Protein AF-A0A5J4ZRI7-F1 (afdb_monomer_lite)

Sequence (99 aa):
MLLSSRSKEIVPGGRMVLTFIGRNIADPTSNDCCLLWELIARSLLDMVATGLVEEADVDSFHLPFYSPYKDEVKDIIHKEGSFNLDKLEVFEVNWDASD

Foldseek 3Di:
DVVVVVLVVADVVGDDDDDDAAAADQDQPDPRRCVVVVVVLVVVVVCCVVVNDPPVVSVPDDDPDGHYHQVVVVVVCVVSPSDDDPDDDDDDDDPPPVD

InterPro domains:
  IPR005299 SAM dependent carboxyl methyltransferase [PF03492] (2-97)
  IPR005299 SAM dependent carboxyl methyltransferase [PTHR31009] (2-96)
  IPR029063 S-adenosyl-L-methionine-dependent methyltransferase superfamily [G3DSA:3.40.50.150] (2-94)
  IPR029063 S-adenosyl-L-methionine-dependent methyltransferase superfamily [SSF53335] (2-97)
  IPR042086 Methyltransferase, alpha-helical capping domain [G3DSA:1.10.1200.270] (25-97)

Structure (mmCIF, N/CA/C/O backbone):
data_AF-A0A5J4ZRI7-F1
#
_entry.id   AF-A0A5J4ZRI7-F1
#
loop_
_atom_site.group_PDB
_atom_site.id
_atom_site.type_symbol
_atom_site.label_atom_id
_atom_site.label_alt_id
_atom_site.label_comp_id
_atom_site.label_asym_id
_atom_site.label_entity_id
_atom_site.label_seq_id
_atom_site.pdbx_PDB_ins_code
_atom_site.Cartn_x
_atom_site.Cartn_y
_atom_site.Cartn_z
_atom_site.occupancy
_atom_site.B_iso_or_equiv
_atom_site.auth_seq_id
_atom_site.auth_comp_id
_atom_site.auth_asym_id
_atom_site.auth_atom_id
_atom_site.pdbx_PDB_model_num
ATOM 1 N N . MET A 1 1 ? -12.415 6.761 0.396 1.00 83.50 1 MET A N 1
ATOM 2 C CA . MET A 1 1 ? -13.663 6.149 -0.122 1.00 83.50 1 MET A CA 1
ATOM 3 C C . MET A 1 1 ? -14.017 4.841 0.573 1.00 83.50 1 MET A C 1
ATOM 5 O O . MET A 1 1 ? -15.167 4.711 0.969 1.00 83.50 1 MET A O 1
ATOM 9 N N . LEU A 1 2 ? -13.087 3.887 0.735 1.00 95.81 2 LEU A N 1
ATOM 10 C CA . LEU A 1 2 ? -13.377 2.602 1.392 1.00 95.81 2 LEU A CA 1
ATOM 11 C C . LEU A 1 2 ? -13.965 2.790 2.803 1.00 95.81 2 LEU A C 1
ATOM 13 O O . LEU A 1 2 ? -15.116 2.429 3.037 1.00 95.81 2 LEU A O 1
ATOM 17 N N . LEU A 1 3 ? -13.205 3.418 3.707 1.00 97.25 3 LEU A N 1
ATOM 18 C CA . LEU A 1 3 ? -13.598 3.618 5.107 1.00 97.25 3 LEU A CA 1
ATOM 19 C C . LEU A 1 3 ? -14.928 4.380 5.223 1.00 97.25 3 LEU A C 1
ATOM 21 O O . LEU A 1 3 ? -15.890 3.855 5.771 1.00 97.25 3 LEU A O 1
ATOM 25 N N . SER A 1 4 ? -15.046 5.532 4.564 1.00 96.81 4 SER A N 1
ATOM 26 C CA . SER A 1 4 ? -16.268 6.350 4.587 1.00 96.81 4 SER A CA 1
ATOM 27 C C . SER A 1 4 ? -17.521 5.662 4.025 1.00 96.81 4 SER A C 1
ATOM 29 O O . SER A 1 4 ? -18.638 6.112 4.274 1.00 96.81 4 SER A O 1
ATOM 31 N N . SER 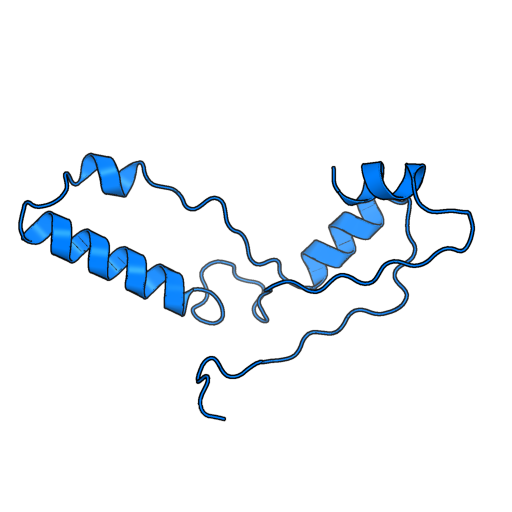A 1 5 ? -17.361 4.617 3.207 1.00 97.50 5 SER A N 1
ATOM 32 C CA . SER A 1 5 ? -18.486 3.786 2.753 1.00 97.50 5 SER A CA 1
ATOM 33 C C . SER A 1 5 ? -18.819 2.731 3.802 1.00 97.50 5 SER A C 1
ATOM 35 O O . SER A 1 5 ? -19.972 2.596 4.202 1.00 97.50 5 SER A O 1
ATOM 37 N N . ARG A 1 6 ? -17.795 2.038 4.321 1.00 97.25 6 ARG A N 1
ATOM 38 C CA . ARG A 1 6 ? -17.962 1.023 5.366 1.00 97.25 6 ARG A CA 1
ATOM 39 C C . ARG A 1 6 ? -18.574 1.589 6.647 1.00 97.25 6 ARG A C 1
ATOM 41 O O . ARG A 1 6 ? -19.329 0.879 7.300 1.00 97.25 6 ARG A O 1
ATOM 48 N N . SER A 1 7 ? -18.305 2.847 6.995 1.00 96.50 7 SER A N 1
ATOM 49 C CA . SER A 1 7 ? -18.858 3.474 8.203 1.00 96.50 7 SER A CA 1
ATOM 50 C C . SER A 1 7 ? -20.378 3.633 8.175 1.00 96.50 7 SER A C 1
ATOM 52 O O . SER A 1 7 ? -21.009 3.663 9.225 1.00 96.50 7 SER A O 1
ATOM 54 N N . LYS A 1 8 ? -20.978 3.691 6.981 1.00 97.00 8 LYS A N 1
ATOM 55 C CA . LYS A 1 8 ? -22.435 3.762 6.797 1.00 97.00 8 LYS A CA 1
ATOM 56 C C . LYS A 1 8 ? -23.110 2.392 6.838 1.00 97.00 8 LYS A C 1
ATOM 58 O O . LYS A 1 8 ? -24.314 2.314 7.047 1.00 97.00 8 LYS A O 1
ATOM 63 N N . GLU A 1 9 ? -22.350 1.334 6.575 1.00 97.81 9 GLU A N 1
ATOM 64 C CA . GLU A 1 9 ? -22.860 -0.033 6.441 1.00 97.81 9 GLU A CA 1
ATOM 65 C C . GLU A 1 9 ? -22.657 -0.859 7.716 1.00 97.81 9 GLU A C 1
ATOM 67 O O . GLU A 1 9 ? -23.458 -1.741 8.021 1.00 97.81 9 GLU A O 1
ATOM 72 N N . ILE A 1 10 ? -21.584 -0.589 8.463 1.00 97.31 10 ILE A N 1
ATOM 73 C CA . ILE A 1 10 ? -21.253 -1.307 9.692 1.00 97.31 10 ILE A CA 1
ATOM 74 C C . ILE A 1 10 ? -22.127 -0.804 10.843 1.00 97.31 10 ILE A C 1
ATOM 76 O O . ILE A 1 10 ? -22.254 0.394 11.085 1.00 97.31 10 ILE A O 1
ATOM 80 N N . VAL A 1 11 ? -22.720 -1.747 11.579 1.00 96.44 11 VAL A N 1
ATOM 81 C CA . VAL A 1 11 ? -23.539 -1.455 12.762 1.00 96.44 11 VAL A CA 1
ATOM 82 C C . VAL A 1 11 ? -22.705 -0.827 13.890 1.00 96.44 11 VAL A C 1
ATOM 84 O O . VAL A 1 11 ? -21.512 -1.123 13.999 1.00 96.44 11 VAL A O 1
ATOM 87 N N . PRO A 1 12 ? -23.303 -0.015 14.784 1.00 94.50 12 PRO A N 1
ATOM 88 C CA . PRO A 1 12 ? -22.594 0.523 15.944 1.00 94.50 12 PRO A CA 1
ATOM 89 C C . PRO A 1 12 ? -21.910 -0.578 16.769 1.00 94.50 12 PRO A C 1
ATOM 91 O O . PRO A 1 12 ? -22.537 -1.569 17.137 1.00 94.50 12 PRO A O 1
ATOM 94 N N . GLY A 1 13 ? -20.613 -0.411 17.045 1.00 94.38 13 GLY A N 1
ATOM 95 C CA . GLY A 1 13 ? -19.786 -1.406 17.745 1.00 94.38 13 GLY A CA 1
ATOM 96 C C . GLY A 1 13 ? -19.270 -2.561 16.873 1.00 94.38 13 GLY A C 1
ATOM 97 O O . GLY A 1 13 ? -18.508 -3.395 17.364 1.00 94.38 13 GLY A O 1
ATOM 98 N N . GLY A 1 14 ? -19.647 -2.617 15.592 1.00 96.62 14 GLY A N 1
ATOM 99 C CA . GLY A 1 14 ? -19.087 -3.559 14.627 1.00 96.62 14 GLY A CA 1
ATOM 100 C C . GLY A 1 14 ? -17.600 -3.304 14.359 1.00 96.62 14 GLY A C 1
ATOM 101 O O . GLY A 1 14 ? -17.103 -2.189 14.520 1.00 96.62 14 GLY A O 1
ATOM 102 N N . ARG A 1 15 ? -16.881 -4.352 13.944 1.00 96.44 15 ARG A N 1
ATOM 103 C CA . ARG A 1 15 ? -15.439 -4.307 13.652 1.00 96.44 15 ARG A CA 1
ATOM 104 C C . ARG A 1 15 ? -15.157 -4.683 12.204 1.00 96.44 15 ARG A C 1
ATOM 106 O O . ARG A 1 15 ? -15.953 -5.364 11.562 1.00 96.44 15 ARG A O 1
ATOM 113 N N . MET A 1 16 ? -13.997 -4.263 11.718 1.00 96.88 16 MET A N 1
ATOM 114 C CA . MET A 1 16 ? -13.492 -4.581 10.388 1.00 96.88 16 MET A CA 1
ATOM 115 C C . MET A 1 16 ? -12.062 -5.093 10.510 1.00 96.88 16 MET A C 1
ATOM 117 O O . MET A 1 16 ? -11.273 -4.545 11.276 1.00 96.88 16 MET A O 1
ATOM 121 N N . VAL A 1 17 ? -11.734 -6.124 9.739 1.00 97.38 17 VAL A N 1
ATOM 122 C CA . VAL A 1 17 ? -10.369 -6.633 9.594 1.00 97.38 17 VAL A CA 1
ATOM 123 C C . VAL A 1 17 ? -9.992 -6.490 8.127 1.00 97.38 17 VAL A C 1
ATOM 125 O O . VAL A 1 17 ? -10.748 -6.918 7.257 1.00 97.38 17 VAL A O 1
ATOM 128 N N . LEU A 1 18 ? -8.853 -5.854 7.858 1.00 97.00 18 LEU A N 1
ATOM 129 C CA . LEU A 1 18 ? -8.322 -5.646 6.514 1.00 97.00 18 LEU A CA 1
ATOM 130 C C . LEU A 1 18 ? -6.924 -6.256 6.427 1.00 97.00 18 LEU A C 1
ATOM 132 O O . LEU A 1 18 ? -6.102 -6.052 7.318 1.00 97.00 18 LEU A O 1
ATOM 136 N N . THR A 1 19 ? -6.659 -6.965 5.334 1.00 96.00 19 THR A N 1
ATOM 137 C CA . THR A 1 19 ? -5.345 -7.524 5.006 1.00 96.00 19 THR A CA 1
ATOM 138 C C . THR A 1 19 ? -5.034 -7.171 3.561 1.00 96.00 19 THR A C 1
ATOM 140 O O . THR A 1 19 ? -5.859 -7.389 2.676 1.00 96.00 19 THR A O 1
ATOM 143 N N . PHE A 1 20 ? -3.870 -6.578 3.332 1.00 93.19 20 PHE A N 1
ATOM 144 C CA . PHE A 1 20 ? -3.408 -6.149 2.018 1.00 93.19 20 PHE A CA 1
ATOM 145 C C . PHE A 1 20 ? -1.881 -6.097 2.012 1.00 93.19 20 PHE A C 1
ATOM 147 O O . PHE A 1 20 ? -1.248 -6.060 3.067 1.00 93.19 20 PHE A O 1
ATOM 154 N N . ILE A 1 21 ? -1.300 -6.102 0.815 1.00 91.31 21 ILE A N 1
ATOM 155 C CA . ILE A 1 21 ? 0.145 -5.980 0.627 1.00 91.31 21 ILE A CA 1
ATOM 156 C C . ILE A 1 21 ? 0.565 -4.562 1.025 1.00 91.31 21 ILE A C 1
ATOM 158 O O . ILE A 1 21 ? -0.035 -3.582 0.584 1.00 91.31 21 ILE A O 1
ATOM 162 N N . GLY A 1 22 ? 1.586 -4.468 1.868 1.00 91.12 22 GLY A N 1
ATOM 163 C CA . GLY A 1 22 ? 2.197 -3.215 2.298 1.00 91.12 22 GLY A CA 1
ATOM 164 C C . GLY A 1 22 ? 3.710 -3.255 2.119 1.00 91.12 22 GLY A C 1
ATOM 165 O O . GLY A 1 22 ? 4.249 -4.180 1.518 1.00 91.12 22 GLY A O 1
ATOM 166 N N . ARG A 1 23 ? 4.385 -2.240 2.656 1.00 90.31 23 ARG A N 1
ATOM 167 C CA . ARG A 1 23 ? 5.852 -2.130 2.669 1.00 90.31 23 ARG A CA 1
ATOM 168 C C . ARG A 1 23 ? 6.368 -1.840 4.076 1.00 90.31 23 ARG A C 1
ATOM 170 O O . ARG A 1 23 ? 5.696 -1.149 4.848 1.00 90.31 23 ARG A O 1
ATOM 177 N N . ASN A 1 24 ? 7.564 -2.326 4.399 1.00 89.38 24 ASN A N 1
ATOM 178 C CA . ASN A 1 24 ? 8.221 -2.085 5.685 1.00 89.38 24 ASN A CA 1
ATOM 179 C C . ASN A 1 24 ? 9.053 -0.801 5.687 1.00 89.38 24 ASN A C 1
ATOM 181 O O . ASN A 1 24 ? 9.224 -0.183 6.739 1.00 89.38 24 ASN A O 1
ATOM 185 N N . ILE A 1 25 ? 9.557 -0.383 4.526 1.00 90.12 25 ILE A N 1
ATOM 186 C CA . ILE A 1 25 ? 10.375 0.826 4.382 1.00 90.12 25 ILE A CA 1
ATOM 187 C C . ILE A 1 25 ? 9.498 2.014 3.971 1.00 90.12 25 ILE A C 1
ATOM 189 O O . ILE A 1 25 ? 8.661 1.906 3.077 1.00 90.12 25 ILE A O 1
ATOM 193 N N . ALA A 1 26 ? 9.713 3.169 4.611 1.00 91.06 26 ALA A N 1
ATOM 194 C CA . ALA A 1 26 ? 8.946 4.399 4.382 1.00 91.06 26 ALA A CA 1
ATOM 195 C C . ALA A 1 26 ? 9.213 5.070 3.020 1.00 91.06 26 ALA A C 1
ATOM 197 O O . ALA A 1 26 ? 8.365 5.818 2.533 1.00 91.06 26 ALA A O 1
ATOM 198 N N . ASP A 1 27 ? 10.312 4.740 2.343 1.00 89.69 27 ASP A N 1
ATOM 199 C CA . ASP A 1 27 ? 10.592 5.139 0.956 1.00 89.69 27 ASP A CA 1
ATOM 200 C C . ASP A 1 27 ? 9.848 4.233 -0.053 1.00 89.69 27 ASP A C 1
ATOM 202 O O . ASP A 1 27 ? 10.089 3.019 -0.069 1.00 89.69 27 ASP A O 1
ATOM 206 N N . PRO A 1 28 ? 8.918 4.776 -0.868 1.00 85.69 28 PRO A N 1
ATOM 207 C CA . PRO A 1 28 ? 8.113 3.984 -1.801 1.00 85.69 28 PRO A CA 1
ATOM 208 C C . PRO A 1 28 ? 8.910 3.450 -2.995 1.00 85.69 28 PRO A C 1
ATOM 210 O O . PRO A 1 28 ? 8.391 2.620 -3.732 1.00 85.69 28 PRO A O 1
ATOM 213 N N . THR A 1 29 ? 10.147 3.912 -3.187 1.00 83.00 29 THR A N 1
ATOM 214 C CA . THR A 1 29 ? 11.051 3.451 -4.251 1.00 83.00 29 THR A CA 1
ATOM 215 C C . THR A 1 29 ? 11.971 2.312 -3.805 1.00 83.00 29 THR A C 1
ATOM 217 O O . THR A 1 29 ? 12.778 1.818 -4.587 1.00 83.00 29 THR A O 1
ATOM 220 N N . SER A 1 30 ? 11.861 1.882 -2.544 1.00 82.75 30 SER A N 1
ATOM 221 C CA . SER A 1 30 ? 12.700 0.823 -1.989 1.00 82.75 30 SER A CA 1
ATOM 222 C C . SER A 1 30 ? 12.357 -0.570 -2.537 1.00 82.75 30 SER A C 1
ATOM 224 O O . SER A 1 30 ? 11.199 -0.920 -2.770 1.00 82.75 30 SER A O 1
ATOM 226 N N . ASN A 1 31 ? 13.384 -1.416 -2.666 1.00 71.44 31 ASN A N 1
ATOM 227 C CA . ASN A 1 31 ? 13.259 -2.776 -3.211 1.00 71.44 31 ASN A CA 1
ATOM 228 C C . ASN A 1 31 ? 12.399 -3.727 -2.360 1.00 71.44 31 ASN A C 1
ATOM 230 O O . ASN A 1 31 ? 12.001 -4.778 -2.848 1.00 71.44 31 ASN A O 1
ATOM 234 N N . ASP A 1 32 ? 12.091 -3.361 -1.116 1.00 70.12 32 ASP A N 1
ATOM 235 C CA . ASP A 1 32 ? 11.307 -4.157 -0.162 1.00 70.12 32 ASP A CA 1
ATOM 236 C C . ASP A 1 32 ? 9.902 -4.511 -0.685 1.00 70.12 32 ASP A C 1
ATOM 238 O O . ASP A 1 32 ? 9.360 -5.568 -0.384 1.00 70.12 32 ASP A O 1
ATOM 242 N N . CYS A 1 33 ? 9.330 -3.664 -1.543 1.00 62.53 33 CYS A N 1
ATOM 243 C CA . CYS A 1 33 ? 8.015 -3.900 -2.136 1.00 62.53 33 CYS A CA 1
ATOM 244 C C . CYS A 1 33 ? 8.029 -3.993 -3.672 1.00 62.53 33 CYS A C 1
ATOM 246 O O . CYS A 1 33 ? 7.055 -4.429 -4.292 1.00 62.53 33 CYS A O 1
ATOM 248 N N . CYS A 1 34 ? 9.113 -3.557 -4.309 1.00 65.50 34 CYS A N 1
ATOM 249 C CA . CYS A 1 34 ? 9.138 -3.320 -5.750 1.00 65.50 34 CYS A CA 1
ATOM 250 C C . CYS A 1 34 ? 9.653 -4.500 -6.580 1.00 65.50 34 CYS A C 1
ATOM 252 O O . CYS A 1 34 ? 9.557 -4.425 -7.799 1.00 65.50 34 CYS A O 1
ATOM 254 N N . LEU A 1 35 ? 10.135 -5.591 -5.970 1.00 71.44 35 LEU A N 1
ATOM 255 C CA . LEU A 1 35 ? 10.762 -6.708 -6.697 1.00 71.44 35 LEU A CA 1
ATOM 256 C C . LEU A 1 35 ? 9.894 -7.271 -7.836 1.00 71.44 35 LEU A C 1
ATOM 258 O O . LEU A 1 35 ? 10.382 -7.432 -8.952 1.00 71.44 35 LEU A O 1
ATOM 262 N N . LEU A 1 36 ? 8.600 -7.521 -7.604 1.00 79.12 36 LEU A N 1
ATOM 263 C CA . LEU A 1 36 ? 7.709 -8.029 -8.658 1.00 79.12 36 LEU A CA 1
ATOM 264 C C . LEU A 1 36 ? 7.513 -7.008 -9.788 1.00 79.12 36 LEU A C 1
ATOM 266 O O . LEU A 1 36 ? 7.538 -7.359 -10.968 1.00 79.12 36 LEU A O 1
ATOM 270 N N . TRP A 1 37 ? 7.328 -5.738 -9.431 1.00 84.00 37 TRP A N 1
ATOM 271 C CA . TRP A 1 37 ? 7.091 -4.668 -10.399 1.00 84.00 37 TRP A CA 1
ATOM 272 C C . TRP A 1 37 ? 8.337 -4.356 -11.220 1.00 84.00 37 TRP A C 1
ATOM 274 O O . TRP A 1 37 ? 8.230 -4.104 -12.416 1.00 84.00 37 TRP A O 1
ATOM 284 N N . GLU A 1 38 ? 9.514 -4.458 -10.611 1.00 86.06 38 GLU A N 1
ATOM 2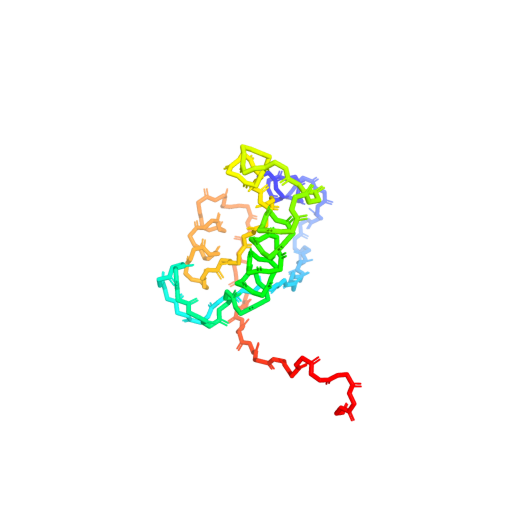85 C CA 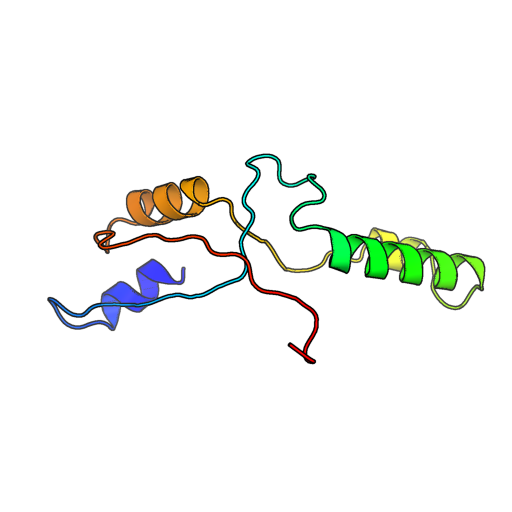. GLU A 1 38 ? 10.794 -4.342 -11.297 1.00 86.06 38 GLU A CA 1
ATOM 286 C C . GLU A 1 38 ? 10.981 -5.467 -12.326 1.00 86.06 38 GLU A C 1
ATOM 288 O O . GLU A 1 38 ? 11.399 -5.203 -13.452 1.00 86.06 38 GLU A O 1
ATOM 293 N N . LEU A 1 39 ? 10.620 -6.711 -11.987 1.00 89.12 39 LEU A N 1
ATOM 294 C CA . LEU A 1 39 ? 10.669 -7.836 -12.930 1.00 89.12 39 LEU A CA 1
ATOM 295 C C . LEU A 1 39 ? 9.717 -7.639 -14.115 1.00 89.12 39 LEU A C 1
ATOM 297 O O . LEU A 1 39 ? 10.093 -7.912 -15.257 1.00 89.12 39 LEU A O 1
ATOM 301 N N . ILE A 1 40 ? 8.506 -7.135 -13.862 1.00 90.94 40 ILE A N 1
ATOM 302 C CA . ILE A 1 40 ? 7.542 -6.808 -14.920 1.00 90.94 40 ILE A CA 1
ATOM 303 C C . ILE A 1 40 ? 8.086 -5.687 -15.807 1.00 90.94 40 ILE A C 1
ATOM 305 O O . ILE A 1 40 ? 8.088 -5.834 -17.026 1.00 90.94 40 ILE A O 1
ATOM 309 N N . ALA A 1 41 ? 8.604 -4.607 -1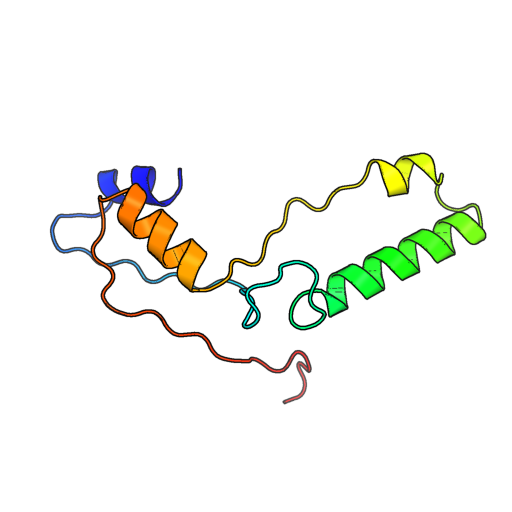5.218 1.00 91.31 41 ALA A N 1
ATOM 310 C CA . ALA A 1 41 ? 9.180 -3.492 -15.964 1.00 91.31 41 ALA A CA 1
ATOM 311 C C . ALA A 1 41 ? 10.344 -3.950 -16.858 1.00 91.31 41 ALA A C 1
ATOM 313 O O . ALA A 1 41 ? 10.368 -3.630 -18.043 1.00 91.31 41 ALA A O 1
ATOM 314 N N . ARG A 1 42 ? 11.266 -4.768 -16.332 1.00 93.56 42 ARG A N 1
ATOM 315 C CA . ARG A 1 42 ? 12.366 -5.354 -17.118 1.00 93.56 42 ARG A CA 1
ATOM 316 C C . ARG A 1 42 ? 11.854 -6.221 -18.268 1.00 93.56 42 ARG A C 1
ATOM 318 O O . ARG A 1 42 ? 12.320 -6.071 -19.389 1.00 93.56 42 ARG A O 1
ATOM 325 N N . SER A 1 43 ? 10.854 -7.063 -18.009 1.00 95.25 43 SER A N 1
ATOM 326 C CA . SER A 1 43 ? 10.254 -7.916 -19.044 1.00 95.25 43 SER A CA 1
ATOM 327 C C . SER A 1 43 ? 9.603 -7.089 -20.159 1.00 95.25 43 SER A C 1
ATOM 329 O O . SER A 1 43 ? 9.734 -7.426 -21.332 1.00 95.25 43 SER A O 1
ATOM 331 N N . LEU A 1 44 ? 8.933 -5.983 -19.815 1.00 96.00 44 LEU A N 1
ATOM 332 C CA . LEU A 1 44 ? 8.359 -5.058 -20.796 1.00 96.00 44 LEU A CA 1
ATOM 333 C C . LEU A 1 44 ? 9.446 -4.368 -21.630 1.00 96.00 44 LEU A C 1
ATOM 335 O O . LEU A 1 44 ? 9.302 -4.267 -22.846 1.00 96.00 44 LEU A O 1
ATOM 339 N N . LEU A 1 45 ? 10.556 -3.956 -21.013 1.00 96.62 45 LEU A N 1
ATOM 340 C CA . LEU A 1 45 ? 11.697 -3.378 -21.733 1.00 96.62 45 LEU A CA 1
ATOM 341 C C . LEU A 1 45 ? 12.347 -4.386 -22.697 1.00 96.62 45 LEU A C 1
ATOM 343 O O . LEU A 1 45 ? 12.709 -4.015 -23.813 1.00 96.62 45 LEU A O 1
ATOM 347 N N . ASP A 1 46 ? 12.425 -5.666 -22.328 1.00 97.94 46 ASP A N 1
ATOM 348 C CA . ASP A 1 46 ? 12.892 -6.728 -23.231 1.00 97.94 46 ASP A CA 1
ATOM 349 C C . ASP A 1 46 ? 11.929 -6.931 -24.419 1.00 97.94 46 ASP A C 1
ATOM 351 O O . ASP A 1 46 ? 12.352 -7.166 -25.559 1.00 97.94 46 ASP A O 1
ATOM 355 N N . MET A 1 47 ? 10.618 -6.795 -24.192 1.00 97.69 47 MET A N 1
ATOM 356 C CA . MET A 1 47 ? 9.615 -6.824 -25.265 1.00 97.69 47 MET A CA 1
ATOM 357 C C . MET A 1 47 ? 9.744 -5.624 -26.212 1.00 97.69 47 MET A C 1
ATOM 359 O O . MET A 1 47 ? 9.591 -5.789 -27.423 1.00 97.69 47 MET A O 1
ATOM 363 N N . VAL A 1 48 ? 10.089 -4.442 -25.696 1.00 97.81 48 VAL A N 1
ATOM 364 C CA . VAL A 1 48 ? 10.410 -3.267 -26.523 1.00 97.81 48 VAL A CA 1
ATOM 365 C C . VAL A 1 48 ? 11.669 -3.522 -27.350 1.00 97.81 48 VAL A C 1
ATOM 367 O O . VAL A 1 48 ? 11.663 -3.326 -28.564 1.00 97.81 48 VAL A O 1
ATOM 370 N N . ALA A 1 49 ? 12.731 -4.050 -26.733 1.00 97.69 49 ALA A N 1
ATOM 371 C CA . ALA A 1 49 ? 13.988 -4.353 -27.420 1.00 97.69 49 ALA A CA 1
ATOM 372 C C . ALA A 1 49 ? 13.831 -5.388 -28.551 1.00 97.69 49 ALA A C 1
ATOM 374 O O . ALA A 1 49 ? 14.568 -5.355 -29.537 1.00 97.69 49 ALA A O 1
ATOM 375 N N . THR A 1 50 ? 12.860 -6.297 -28.429 1.00 97.94 50 THR A N 1
ATOM 376 C CA . THR A 1 50 ? 12.520 -7.293 -29.460 1.00 97.94 50 THR A CA 1
ATOM 377 C C . THR A 1 50 ? 11.477 -6.804 -30.472 1.00 97.94 50 THR A C 1
ATOM 379 O O . THR A 1 50 ? 11.159 -7.532 -31.413 1.00 97.94 50 THR A O 1
ATOM 382 N N . GLY A 1 51 ? 10.972 -5.574 -30.324 1.00 96.81 51 GLY A N 1
ATOM 383 C CA . GLY A 1 51 ? 9.990 -4.964 -31.222 1.00 96.81 51 GLY A CA 1
ATOM 384 C C . GLY A 1 51 ? 8.571 -5.521 -31.080 1.00 96.81 51 GLY A C 1
ATOM 385 O O . GLY A 1 51 ? 7.767 -5.368 -31.996 1.00 96.81 51 GLY A O 1
ATOM 386 N N . LEU A 1 52 ? 8.263 -6.193 -29.966 1.00 97.88 52 LEU A N 1
ATOM 387 C CA . LEU A 1 52 ? 6.930 -6.737 -29.682 1.00 97.88 52 LEU A CA 1
ATOM 388 C C . LEU A 1 52 ? 5.967 -5.681 -29.122 1.00 97.88 52 LEU A C 1
ATOM 390 O O . LEU A 1 52 ? 4.755 -5.854 -29.237 1.00 97.88 52 LEU A O 1
ATOM 394 N N . VAL A 1 53 ? 6.499 -4.630 -28.495 1.00 97.00 53 VAL A N 1
ATOM 395 C CA . VAL A 1 53 ? 5.745 -3.537 -27.860 1.00 97.00 53 VAL A CA 1
ATOM 396 C C . VAL A 1 53 ? 6.417 -2.208 -28.200 1.00 97.00 53 VAL A C 1
ATOM 398 O O . VAL A 1 53 ? 7.640 -2.152 -28.331 1.00 97.00 53 VAL A O 1
ATOM 401 N N . GLU A 1 54 ? 5.632 -1.142 -28.350 1.00 97.50 54 GLU A N 1
ATOM 402 C CA . GLU A 1 54 ? 6.168 0.206 -28.538 1.00 97.50 54 GLU A CA 1
ATOM 403 C C . GLU A 1 54 ? 6.641 0.799 -27.201 1.00 97.50 54 GLU A C 1
ATOM 405 O O . GLU A 1 54 ? 5.988 0.653 -26.171 1.00 97.50 54 GLU A O 1
ATOM 410 N N . GLU A 1 55 ? 7.762 1.522 -27.207 1.00 96.69 55 GLU A N 1
ATOM 411 C CA . GLU A 1 55 ? 8.295 2.182 -26.003 1.00 96.69 55 GLU A CA 1
ATOM 412 C C . GLU A 1 55 ? 7.273 3.145 -25.373 1.00 96.69 55 GLU A C 1
ATOM 414 O O . GLU A 1 55 ? 7.083 3.149 -24.159 1.00 96.69 55 GLU A O 1
ATOM 419 N N . ALA A 1 56 ? 6.522 3.873 -26.207 1.00 97.50 56 ALA A N 1
ATOM 420 C CA . ALA A 1 56 ? 5.483 4.800 -25.760 1.00 97.50 56 ALA A CA 1
ATOM 421 C C . ALA A 1 56 ? 4.335 4.111 -24.992 1.00 97.50 56 ALA A C 1
ATOM 423 O O . ALA A 1 56 ? 3.731 4.716 -24.098 1.00 97.50 56 ALA A O 1
ATOM 424 N N . ASP A 1 57 ? 4.037 2.847 -25.308 1.00 96.38 57 ASP A N 1
ATOM 425 C CA . ASP A 1 57 ? 3.034 2.068 -24.578 1.00 96.38 57 ASP A CA 1
ATOM 426 C C . ASP A 1 57 ? 3.543 1.706 -23.180 1.00 96.38 57 ASP A C 1
ATOM 428 O O . ASP A 1 57 ? 2.788 1.774 -22.213 1.00 96.38 57 ASP A O 1
ATOM 432 N N . VAL A 1 58 ? 4.830 1.370 -23.051 1.00 95.19 58 VAL A N 1
ATOM 433 C CA . VAL A 1 58 ? 5.450 1.083 -21.749 1.00 95.19 58 VAL A CA 1
ATOM 434 C C . VAL A 1 58 ? 5.536 2.349 -20.896 1.00 95.19 58 VAL A C 1
ATOM 436 O O . VAL A 1 58 ? 5.174 2.310 -19.722 1.00 95.19 58 VAL A O 1
ATOM 439 N N . ASP A 1 59 ? 5.933 3.479 -21.482 1.00 94.81 59 ASP A N 1
ATOM 440 C CA . ASP A 1 59 ? 6.048 4.761 -20.776 1.00 94.81 59 ASP A CA 1
ATOM 441 C C . ASP A 1 59 ? 4.703 5.276 -20.244 1.00 94.81 59 ASP A C 1
ATOM 443 O O . ASP A 1 59 ? 4.631 5.872 -19.166 1.00 94.81 59 ASP A O 1
ATOM 447 N N . SER A 1 60 ? 3.622 5.049 -20.996 1.00 95.81 60 SER A N 1
ATOM 448 C CA . SER A 1 60 ? 2.266 5.448 -20.600 1.00 95.81 60 SER A CA 1
ATOM 449 C C . SER A 1 60 ? 1.576 4.439 -19.678 1.0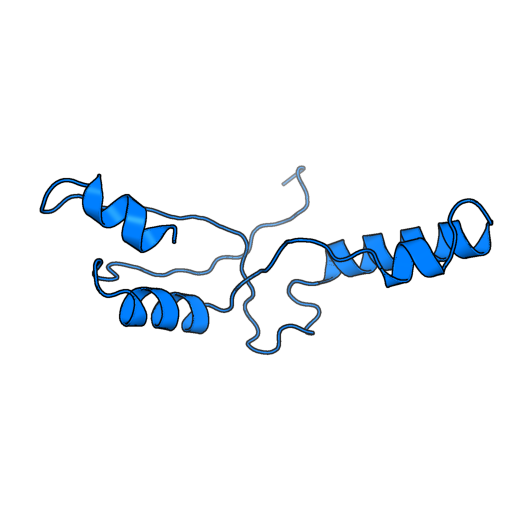0 95.81 60 SER A C 1
ATOM 451 O O . SER A 1 60 ? 0.550 4.754 -19.063 1.00 95.81 60 SER A O 1
ATOM 453 N N . PHE A 1 61 ? 2.129 3.234 -19.547 1.00 92.31 61 PHE A N 1
ATOM 454 C CA . PHE A 1 61 ? 1.576 2.193 -18.702 1.00 92.31 61 PHE A C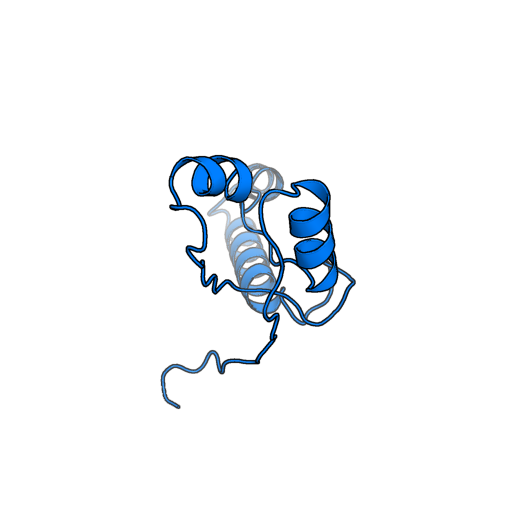A 1
ATOM 455 C C . PHE A 1 61 ? 1.944 2.417 -17.230 1.00 92.31 61 PHE A C 1
ATOM 457 O O . PHE A 1 61 ? 3.088 2.279 -16.798 1.00 92.31 61 PHE A O 1
ATOM 464 N N . HIS A 1 62 ? 0.933 2.716 -16.415 1.00 88.94 62 HIS A N 1
ATOM 465 C CA . HIS A 1 62 ? 1.066 2.800 -14.963 1.00 88.94 62 HIS A CA 1
ATOM 466 C C . HIS A 1 62 ? 0.177 1.760 -14.289 1.00 88.94 62 HIS A C 1
ATOM 468 O O . HIS A 1 62 ? -1.020 1.664 -14.564 1.00 88.94 62 HIS A O 1
ATOM 474 N N . LEU A 1 63 ? 0.754 0.996 -13.363 1.00 86.31 63 LEU A N 1
ATOM 475 C CA . LEU A 1 63 ? 0.012 0.003 -12.599 1.00 86.31 63 LEU A CA 1
ATOM 476 C C . LEU A 1 63 ? -0.839 0.693 -11.521 1.00 86.31 63 LEU A C 1
ATOM 478 O O . LEU A 1 63 ? -0.291 1.427 -10.696 1.00 86.31 63 LEU A O 1
ATOM 482 N N . PRO A 1 64 ? -2.163 0.447 -11.466 1.00 88.62 64 PRO A N 1
ATOM 483 C CA . PRO A 1 64 ? -3.052 1.046 -10.473 1.00 88.62 64 PRO A CA 1
ATOM 484 C C . PRO A 1 64 ? -2.954 0.299 -9.135 1.00 88.62 64 PRO A C 1
ATOM 486 O O . PRO A 1 64 ? -3.950 -0.172 -8.585 1.00 88.62 64 PRO A O 1
ATOM 489 N N . PHE A 1 65 ? -1.736 0.147 -8.627 1.00 86.44 65 PHE A N 1
ATOM 490 C CA . PHE A 1 65 ? -1.433 -0.602 -7.422 1.00 86.44 65 PHE A CA 1
ATOM 491 C C . PHE A 1 65 ? -0.475 0.189 -6.537 1.00 86.44 65 PHE A C 1
ATOM 493 O O . PHE A 1 65 ? 0.485 0.789 -7.015 1.00 86.44 65 PHE A O 1
ATOM 500 N N . TYR A 1 66 ? -0.741 0.181 -5.234 1.00 88.44 66 TYR A N 1
ATOM 501 C CA . TYR A 1 66 ? 0.072 0.877 -4.251 1.00 88.44 66 TYR A CA 1
ATOM 502 C C . TYR A 1 66 ? 0.171 0.058 -2.972 1.00 88.44 66 TYR A C 1
ATOM 504 O O . TYR A 1 66 ? -0.851 -0.354 -2.422 1.00 88.44 66 TYR A O 1
ATOM 512 N N . SER A 1 67 ? 1.395 -0.117 -2.486 1.00 91.50 67 SER A N 1
ATOM 513 C CA . SER A 1 67 ? 1.666 -0.757 -1.204 1.00 91.50 67 SER A CA 1
ATOM 514 C C . SER A 1 67 ? 1.954 0.310 -0.158 1.00 91.50 67 SER A C 1
ATOM 516 O O . SER A 1 67 ? 3.023 0.927 -0.186 1.00 91.50 67 SER A O 1
ATOM 518 N N . PRO A 1 68 ? 1.022 0.564 0.766 1.00 93.56 68 PRO A N 1
ATOM 519 C CA . PRO A 1 68 ? 1.194 1.620 1.742 1.00 93.56 68 PRO A CA 1
ATOM 520 C C . PRO A 1 68 ? 2.201 1.227 2.821 1.00 93.56 68 PRO A C 1
ATOM 522 O O . PRO A 1 68 ? 2.334 0.058 3.202 1.00 93.56 68 PRO A O 1
ATOM 525 N N . TYR A 1 69 ? 2.879 2.237 3.354 1.00 94.69 69 TYR A N 1
ATOM 526 C CA . TYR A 1 69 ? 3.630 2.111 4.593 1.00 94.69 69 TYR A CA 1
ATOM 527 C C . TYR A 1 69 ? 2.671 2.200 5.784 1.00 94.69 69 TYR A C 1
ATOM 529 O O . TYR A 1 69 ? 1.661 2.907 5.749 1.00 94.69 69 TYR A O 1
ATOM 537 N N . LYS A 1 70 ? 2.981 1.491 6.873 1.00 95.81 70 LYS A N 1
ATOM 538 C CA . LYS A 1 70 ? 2.085 1.368 8.037 1.00 95.81 70 LYS A CA 1
ATOM 539 C C . LYS A 1 70 ? 1.594 2.712 8.591 1.00 95.81 70 LYS A C 1
ATOM 541 O O . LYS A 1 70 ? 0.458 2.796 9.048 1.00 95.81 70 LYS A O 1
ATOM 546 N N . ASP A 1 71 ? 2.426 3.751 8.561 1.00 96.44 71 ASP A N 1
ATOM 547 C CA . ASP A 1 71 ? 2.050 5.054 9.114 1.00 96.44 71 ASP A CA 1
ATOM 548 C C . ASP A 1 71 ? 1.118 5.828 8.165 1.00 96.44 71 ASP A C 1
ATOM 550 O O . ASP A 1 71 ? 0.190 6.475 8.638 1.00 96.44 71 ASP A O 1
ATOM 554 N N . GLU A 1 72 ? 1.223 5.634 6.845 1.00 97.06 72 GLU A N 1
ATOM 555 C CA . GLU A 1 72 ? 0.252 6.180 5.881 1.00 97.06 72 GLU A CA 1
ATOM 556 C C . GLU A 1 72 ? -1.148 5.597 6.120 1.00 97.06 72 GLU A C 1
ATOM 558 O O . GLU A 1 72 ? -2.151 6.308 6.055 1.00 97.06 72 GLU A O 1
ATOM 563 N N . VAL A 1 73 ? -1.228 4.302 6.448 1.00 96.81 73 VAL A N 1
ATOM 564 C CA . VAL A 1 73 ? -2.496 3.644 6.797 1.00 96.81 73 VAL A CA 1
ATOM 565 C C . VAL A 1 73 ? -3.099 4.270 8.055 1.00 96.81 73 VAL A C 1
ATOM 567 O O . VAL A 1 73 ? -4.293 4.578 8.071 1.00 96.81 73 VAL A O 1
ATOM 570 N N . LYS A 1 74 ? -2.289 4.492 9.099 1.00 97.19 74 LYS A N 1
ATOM 571 C CA . LYS A 1 74 ? -2.746 5.152 10.335 1.00 97.19 74 LYS A CA 1
ATOM 572 C C . LYS A 1 74 ? -3.267 6.555 10.054 1.00 97.19 74 LYS A C 1
ATOM 574 O O . LYS A 1 74 ? -4.349 6.896 10.528 1.00 97.19 74 LYS A O 1
ATOM 579 N N . ASP A 1 75 ? -2.536 7.330 9.259 1.00 97.69 75 ASP A N 1
ATOM 580 C CA . ASP A 1 75 ? -2.907 8.699 8.910 1.00 97.69 75 ASP A CA 1
ATOM 581 C C . ASP A 1 75 ? -4.227 8.741 8.139 1.00 97.69 75 ASP A C 1
ATOM 583 O O . ASP A 1 75 ? -5.084 9.575 8.426 1.00 97.69 75 ASP A O 1
ATOM 587 N N . ILE A 1 76 ? -4.442 7.812 7.202 1.00 97.25 76 ILE A N 1
ATOM 588 C CA . ILE A 1 76 ? -5.698 7.712 6.448 1.00 97.25 76 ILE A CA 1
ATOM 589 C C . ILE A 1 76 ? -6.873 7.359 7.366 1.00 97.25 76 ILE A C 1
ATOM 591 O O . ILE A 1 76 ? -7.937 7.967 7.239 1.00 97.25 76 ILE A O 1
ATOM 595 N N . ILE A 1 77 ? -6.696 6.406 8.288 1.00 96.94 77 ILE A N 1
ATOM 596 C CA . ILE A 1 77 ? -7.739 6.026 9.253 1.00 96.94 77 ILE A CA 1
ATOM 597 C C . ILE A 1 77 ? -8.071 7.212 10.161 1.00 96.94 77 ILE A C 1
ATOM 599 O O . ILE A 1 77 ? -9.243 7.550 10.320 1.00 96.94 77 ILE A O 1
ATOM 603 N N . HIS A 1 78 ? -7.051 7.881 10.701 1.00 97.06 78 HIS A N 1
ATOM 604 C CA . HIS A 1 78 ? -7.233 9.035 11.577 1.00 97.06 78 HIS A CA 1
ATOM 605 C C . HIS A 1 78 ? -7.904 10.209 10.854 1.00 97.06 78 HIS A C 1
ATOM 607 O O . HIS A 1 78 ? -8.821 10.827 11.391 1.00 97.06 78 HIS A O 1
ATOM 613 N N . LYS A 1 79 ? -7.481 10.493 9.617 1.00 97.44 79 LYS A N 1
ATOM 614 C CA . LYS A 1 79 ? -8.040 11.564 8.788 1.00 97.44 79 LYS A CA 1
ATOM 615 C C . LYS A 1 79 ? -9.489 11.302 8.386 1.00 97.44 79 LYS A C 1
ATOM 617 O O . LYS A 1 79 ? -10.248 12.255 8.237 1.00 97.44 79 LYS A O 1
ATOM 622 N N . GLU A 1 80 ? -9.867 10.046 8.154 1.00 96.81 80 GLU A N 1
ATOM 623 C CA . GLU A 1 80 ? -11.251 9.699 7.827 1.00 96.81 80 GLU A CA 1
ATOM 624 C C . GLU A 1 80 ? -12.160 9.729 9.062 1.00 96.81 80 GLU A C 1
ATOM 626 O O . GLU A 1 80 ? -13.259 10.273 8.983 1.00 96.81 80 GLU A O 1
ATOM 631 N N . GLY A 1 81 ? -11.684 9.223 10.203 1.00 96.50 81 GLY A N 1
ATOM 632 C CA . GLY A 1 81 ? -12.274 9.470 11.521 1.00 96.50 81 GLY A CA 1
ATOM 633 C C . GLY A 1 81 ? -13.515 8.650 11.891 1.00 96.50 81 GLY A C 1
ATOM 634 O O . GLY A 1 81 ? -14.006 8.800 13.009 1.00 96.50 81 GLY A O 1
ATOM 635 N N . SER A 1 82 ? -14.025 7.769 11.024 1.00 96.44 82 SER A N 1
ATOM 636 C CA . SER A 1 82 ? -15.191 6.933 11.354 1.00 96.44 82 SER A CA 1
ATOM 637 C C . SER A 1 82 ? -14.841 5.685 12.172 1.00 96.44 82 SER A C 1
ATOM 639 O O . SER A 1 82 ? -15.732 5.059 12.747 1.00 96.44 82 SER A O 1
ATOM 641 N N . PHE A 1 83 ? -13.565 5.291 12.209 1.00 96.50 83 PHE A N 1
ATOM 642 C CA . PHE A 1 83 ? -13.102 4.065 12.860 1.00 96.50 83 PHE A CA 1
ATOM 643 C C . PHE A 1 83 ? -11.995 4.342 13.870 1.00 96.50 83 PHE A C 1
ATOM 645 O O . PHE A 1 83 ? -11.111 5.163 13.637 1.00 96.50 83 PHE A O 1
ATOM 652 N N . ASN A 1 84 ? -12.003 3.572 14.958 1.00 96.12 84 ASN A N 1
ATOM 653 C CA . ASN A 1 84 ? -10.875 3.480 15.876 1.00 96.12 84 ASN A CA 1
ATOM 654 C C . ASN A 1 84 ? -9.970 2.317 15.457 1.00 96.12 84 ASN A C 1
ATOM 656 O O . ASN A 1 84 ? -10.456 1.244 15.095 1.00 96.12 84 ASN A O 1
ATOM 660 N N . LEU A 1 85 ? -8.656 2.529 15.508 1.00 97.06 85 LEU A N 1
ATOM 661 C CA . LEU A 1 85 ? -7.677 1.497 15.184 1.00 97.06 85 LEU A CA 1
ATOM 662 C C . LEU A 1 85 ? -7.416 0.613 16.410 1.00 97.06 85 LEU A C 1
ATOM 664 O O . LEU A 1 85 ? -6.734 1.036 17.339 1.00 97.06 85 LEU A O 1
ATOM 668 N N . ASP A 1 86 ? -7.925 -0.620 16.387 1.00 96.81 86 ASP A N 1
ATOM 669 C CA . ASP A 1 86 ? -7.706 -1.593 17.467 1.00 96.81 86 ASP A CA 1
ATOM 670 C C . ASP A 1 86 ? -6.305 -2.223 17.412 1.00 96.81 86 ASP A C 1
ATOM 672 O O . ASP A 1 86 ? -5.626 -2.361 18.429 1.00 96.81 86 ASP A O 1
ATOM 676 N N . LYS A 1 87 ? -5.882 -2.652 16.218 1.00 96.94 87 LYS A N 1
ATOM 677 C CA . LYS A 1 87 ? -4.622 -3.365 15.991 1.00 96.94 87 LYS A CA 1
ATOM 678 C C . LYS A 1 87 ? -4.122 -3.096 14.576 1.00 96.94 87 LYS A C 1
ATOM 680 O O . LYS A 1 87 ? -4.907 -3.126 13.632 1.00 96.94 87 LYS A O 1
ATOM 685 N N . LEU A 1 88 ? -2.819 -2.870 14.439 1.00 96.94 88 LEU A N 1
ATOM 686 C CA . LEU A 1 88 ? -2.127 -2.805 13.155 1.00 96.94 88 LEU A CA 1
ATOM 687 C C . LEU A 1 88 ? -0.838 -3.608 13.259 1.00 96.94 88 LEU A C 1
ATOM 689 O O . LEU A 1 88 ? 0.021 -3.295 14.082 1.00 96.94 88 LEU A O 1
ATOM 693 N N . GLU A 1 89 ? -0.716 -4.621 12.416 1.00 95.38 89 GLU A N 1
ATOM 694 C CA . GLU A 1 89 ? 0.450 -5.492 12.350 1.00 95.38 89 GLU A CA 1
ATOM 695 C C . GLU A 1 89 ? 0.937 -5.586 10.914 1.00 95.38 89 GLU A C 1
ATOM 697 O O . GLU A 1 89 ? 0.145 -5.546 9.973 1.00 95.38 89 GLU A O 1
ATOM 702 N N . VAL A 1 90 ? 2.252 -5.708 10.774 1.00 93.44 90 VAL A N 1
ATOM 703 C CA . VAL A 1 90 ? 2.914 -6.006 9.510 1.00 93.44 90 VAL A CA 1
ATOM 704 C C . VAL A 1 90 ? 3.683 -7.296 9.726 1.00 93.44 90 VAL A C 1
ATOM 706 O O . VAL A 1 90 ? 4.339 -7.459 10.756 1.00 93.44 90 VAL A O 1
ATOM 709 N N . PHE A 1 91 ? 3.551 -8.217 8.785 1.00 91.56 91 PHE A N 1
ATOM 710 C CA . PHE A 1 91 ? 4.236 -9.496 8.797 1.00 91.56 91 PHE A CA 1
ATOM 711 C C . PHE A 1 91 ? 4.712 -9.813 7.385 1.00 91.56 91 PHE A C 1
ATOM 713 O O . PHE A 1 91 ? 4.103 -9.388 6.402 1.00 91.56 91 PHE A O 1
ATOM 720 N N . GLU A 1 92 ? 5.813 -10.544 7.304 1.00 88.62 92 GLU A N 1
ATOM 721 C CA . GLU A 1 92 ? 6.383 -10.998 6.044 1.00 88.62 92 GLU A CA 1
ATOM 722 C C . GLU A 1 92 ? 5.772 -12.345 5.658 1.00 88.62 92 GLU A C 1
ATOM 724 O O . GLU A 1 92 ? 5.445 -13.169 6.516 1.00 88.62 92 GLU A O 1
ATOM 729 N N . VAL A 1 93 ? 5.599 -12.556 4.356 1.00 84.94 93 VAL A N 1
ATOM 730 C CA . VAL A 1 93 ? 5.086 -13.801 3.780 1.00 84.94 93 VAL A CA 1
ATOM 731 C C . VAL A 1 93 ? 6.077 -14.252 2.719 1.00 84.94 93 VAL A C 1
ATOM 733 O O . VAL A 1 93 ? 6.518 -13.427 1.914 1.00 84.94 93 VAL A O 1
ATOM 736 N N . ASN A 1 94 ? 6.434 -15.539 2.718 1.00 82.19 94 ASN A N 1
ATOM 737 C CA . ASN A 1 94 ? 7.255 -16.079 1.643 1.00 82.19 94 ASN A CA 1
ATOM 738 C C . ASN A 1 94 ? 6.439 -16.111 0.342 1.00 82.19 94 ASN A C 1
ATOM 740 O O . ASN A 1 94 ? 5.272 -16.500 0.325 1.00 82.19 94 ASN A O 1
ATOM 744 N N . TRP A 1 95 ? 7.064 -15.665 -0.741 1.00 74.88 95 TRP A N 1
ATOM 745 C CA . TRP A 1 95 ? 6.505 -15.719 -2.087 1.00 74.88 95 TRP A CA 1
ATOM 746 C C . TRP A 1 95 ? 6.584 -17.117 -2.699 1.00 74.88 95 TRP A C 1
ATOM 748 O O . TRP A 1 95 ? 5.857 -17.399 -3.652 1.00 74.88 95 TRP A O 1
ATOM 758 N N . ASP A 1 96 ? 7.463 -17.977 -2.181 1.00 74.56 96 ASP A N 1
ATOM 759 C CA . ASP A 1 96 ? 7.527 -19.367 -2.601 1.00 74.56 96 ASP A CA 1
ATOM 760 C C . ASP A 1 96 ? 6.278 -20.115 -2.122 1.00 74.56 96 ASP A C 1
ATOM 762 O O . ASP A 1 96 ? 6.031 -20.267 -0.929 1.00 74.56 96 ASP A O 1
ATOM 766 N N . ALA A 1 97 ? 5.474 -20.578 -3.079 1.00 69.94 97 ALA A N 1
ATOM 767 C CA . ALA A 1 97 ? 4.257 -21.336 -2.816 1.00 69.94 97 ALA A CA 1
ATOM 768 C C . ALA A 1 97 ? 4.529 -22.782 -2.354 1.00 69.94 97 ALA A C 1
ATOM 770 O O . ALA A 1 97 ? 3.573 -23.524 -2.126 1.00 69.94 97 ALA A O 1
ATOM 771 N N . SER A 1 98 ? 5.799 -23.203 -2.297 1.00 73.94 98 SER A N 1
ATOM 772 C CA . SER A 1 98 ? 6.214 -24.550 -1.896 1.00 73.94 98 SER A CA 1
ATOM 773 C C . SER A 1 98 ? 6.659 -24.689 -0.435 1.00 73.94 98 SER A C 1
ATOM 775 O O . SER A 1 98 ? 6.999 -25.802 -0.028 1.00 73.94 98 SER A O 1
ATOM 777 N N . ASP A 1 99 ? 6.591 -23.606 0.342 1.00 54.88 99 ASP A N 1
ATOM 778 C CA . ASP A 1 99 ? 6.774 -23.618 1.801 1.00 54.88 99 ASP A CA 1
ATOM 779 C C . ASP A 1 99 ? 5.535 -24.109 2.574 1.00 54.88 99 ASP A C 1
ATOM 781 O O . ASP A 1 99 ? 4.391 -23.736 2.213 1.00 54.88 99 ASP A O 1
#

Radius of gyration: 18.39 Å; chains: 1; bounding box: 38×36×49 Å

Secondary structure (DSSP, 8-state):
-HHHHHHHHSPTT---------BSSS-TTSHHHHHHHHHHHHHHHHHHHTTSS-HHHHHH--------BHHHHHHHHHHH-S------------S-TT-

Organism: NCBI:txid561372

pLDDT: mean 91.24, std 8.85, range [54.88, 97.94]